Protein AF-A0AA37SXY4-F1 (afdb_monomer)

Mean predicted aligned error: 10.83 Å

Foldseek 3Di:
DDDDDDDDDDDDDDDDDDDDDPPDDPPPPPPPQDDFDVVLLVVLVVLVVVCVPPQALVSLQVSLVSLVVSCPPHQADPPRPCLVSNLVSLLSNLVSCVSSVVLVSNVVSLVVSCVRPPPDWDADPVRFTSNLLSCCSNVVVVDDLVNLVPHRDDPVSSVVSVCCVVPVPD

Sequence (170 aa):
MKHLLILSFIAFISACGTTETAQTFPEKNNESVKGIDKQCADLVFARENNSIGQSNSGYFYAIAENAEACLSGIRFSPKHPDNALGMQLQALAVTNYVKSGDINGAKQAFESFRAKFPLQDLVYADFTSFVDTATALLEKDSLSSHQLAMLNINDDLRAEIQRQKTWLRK

Structure (mmCIF, N/CA/C/O backbone):
data_AF-A0AA37SXY4-F1
#
_entry.id   AF-A0AA37SXY4-F1
#
loop_
_atom_site.group_PDB
_atom_site.id
_atom_site.type_symbol
_atom_site.label_atom_id
_atom_site.label_alt_id
_atom_site.label_comp_id
_atom_site.label_asym_id
_atom_site.label_entity_id
_atom_site.label_seq_id
_atom_site.pdbx_PDB_ins_code
_atom_site.Cartn_x
_atom_site.Cartn_y
_atom_site.Cartn_z
_atom_site.occupancy
_atom_site.B_iso_or_equiv
_atom_site.auth_seq_id
_atom_site.auth_comp_id
_atom_site.auth_asym_id
_atom_site.auth_atom_id
_atom_site.pdbx_PDB_model_num
ATOM 1 N N . MET A 1 1 ? -33.327 -30.988 -53.568 1.00 37.94 1 MET A N 1
ATOM 2 C CA . MET A 1 1 ? -33.012 -31.814 -54.753 1.00 37.94 1 MET A CA 1
ATOM 3 C C . MET A 1 1 ? -31.530 -31.681 -55.067 1.00 37.94 1 MET A C 1
ATOM 5 O O . MET A 1 1 ? -31.088 -30.554 -55.203 1.00 37.94 1 MET A O 1
ATOM 9 N N . LYS A 1 2 ? -30.844 -32.835 -55.159 1.00 41.91 2 LYS A N 1
ATOM 10 C CA . LYS A 1 2 ? -29.619 -33.162 -55.928 1.00 41.91 2 LYS A CA 1
ATOM 11 C C . LYS A 1 2 ? -28.365 -32.291 -55.718 1.00 41.91 2 LYS A C 1
ATOM 13 O O . LYS A 1 2 ? -28.340 -31.151 -56.142 1.00 41.91 2 LYS A O 1
ATOM 18 N N . HIS A 1 3 ? -27.372 -32.821 -54.987 1.00 41.28 3 HIS A N 1
ATOM 19 C CA . HIS A 1 3 ? -26.117 -33.443 -55.494 1.00 41.28 3 HIS A CA 1
ATOM 20 C C . HIS A 1 3 ? -25.035 -32.365 -55.742 1.00 41.28 3 HIS A C 1
ATOM 22 O O . HIS A 1 3 ? -25.354 -31.308 -56.252 1.00 41.28 3 HIS A O 1
ATOM 28 N N . LEU A 1 4 ? -23.756 -32.509 -55.396 1.00 47.31 4 LEU A N 1
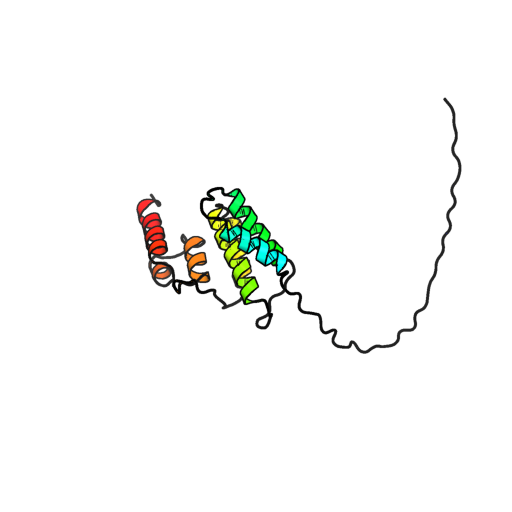ATOM 29 C CA . LEU A 1 4 ? -22.891 -33.683 -55.427 1.00 47.31 4 LEU A CA 1
ATOM 30 C C . LEU A 1 4 ? -21.620 -33.387 -54.592 1.00 47.31 4 LEU A C 1
ATOM 32 O O . LEU A 1 4 ? -21.160 -32.249 -54.538 1.00 47.31 4 LEU A O 1
ATOM 36 N N . LEU A 1 5 ? -21.069 -34.436 -53.977 1.00 47.75 5 LEU A N 1
ATOM 37 C CA . LEU A 1 5 ? -19.694 -34.548 -53.467 1.00 47.75 5 LEU A CA 1
ATOM 38 C C . LEU A 1 5 ? -18.645 -34.219 -54.549 1.00 47.75 5 LEU A C 1
ATOM 40 O O . LEU A 1 5 ? -18.976 -34.357 -55.725 1.00 47.75 5 LEU A O 1
ATOM 44 N N . ILE A 1 6 ? -17.378 -33.959 -54.158 1.00 49.28 6 ILE A N 1
ATOM 45 C CA . ILE A 1 6 ? -16.202 -34.799 -54.525 1.00 49.28 6 ILE A CA 1
ATOM 46 C C . ILE A 1 6 ? -14.823 -34.197 -54.112 1.00 49.28 6 ILE A C 1
ATOM 48 O O . ILE A 1 6 ? -14.476 -33.082 -54.477 1.00 49.28 6 ILE A O 1
ATOM 52 N N . LEU A 1 7 ? -14.063 -35.044 -53.391 1.00 47.38 7 LEU A N 1
ATOM 53 C CA . LEU A 1 7 ? -12.601 -35.300 -53.324 1.00 47.38 7 LEU A CA 1
ATOM 54 C C . LEU A 1 7 ? -11.563 -34.240 -52.871 1.00 47.38 7 LEU A C 1
ATOM 56 O O . LEU A 1 7 ? -11.096 -33.405 -53.632 1.00 47.38 7 LEU A O 1
ATOM 60 N N . SER A 1 8 ? -11.100 -34.444 -51.629 1.00 46.59 8 SER A N 1
ATOM 61 C CA . SER A 1 8 ? -9.721 -34.769 -51.189 1.00 46.59 8 SER A CA 1
ATOM 62 C C . SER A 1 8 ? -8.522 -34.461 -52.107 1.00 46.59 8 SER A C 1
ATOM 64 O O . SER A 1 8 ? -8.413 -35.034 -53.187 1.00 46.59 8 SER A O 1
ATOM 66 N N . PHE A 1 9 ? -7.530 -33.744 -51.559 1.00 49.41 9 PHE A N 1
ATOM 67 C CA . PHE A 1 9 ? -6.104 -34.036 -51.762 1.00 49.41 9 PHE A CA 1
ATOM 68 C C . PHE A 1 9 ? -5.319 -33.770 -50.468 1.00 49.41 9 PHE A C 1
ATOM 70 O O . PHE A 1 9 ? -5.286 -32.654 -49.953 1.00 49.41 9 PHE A O 1
ATOM 77 N N . ILE A 1 10 ? -4.690 -34.824 -49.949 1.00 52.97 10 ILE A N 1
ATOM 78 C CA . ILE A 1 10 ? -3.658 -34.782 -48.909 1.00 52.97 10 ILE A CA 1
ATOM 79 C C . ILE A 1 10 ? -2.313 -34.601 -49.618 1.00 52.97 10 ILE A C 1
ATOM 81 O O . ILE A 1 10 ? -2.013 -35.350 -50.546 1.00 52.97 10 ILE A O 1
ATOM 85 N N . ALA A 1 11 ? -1.479 -33.680 -49.139 1.00 60.28 11 ALA A N 1
ATOM 86 C CA . ALA A 1 11 ? -0.046 -33.693 -49.409 1.00 60.28 11 ALA A CA 1
ATOM 87 C C . ALA A 1 11 ? 0.711 -33.453 -48.096 1.00 60.28 11 ALA A C 1
ATOM 89 O O . ALA A 1 11 ? 0.701 -32.358 -47.539 1.00 60.28 11 ALA A O 1
ATOM 90 N N . PHE A 1 12 ? 1.342 -34.516 -47.598 1.00 54.41 12 PHE A N 1
ATOM 91 C CA . PHE A 1 12 ? 2.368 -34.454 -46.567 1.00 54.41 12 PHE A CA 1
ATOM 92 C C . PHE A 1 12 ? 3.654 -33.910 -47.191 1.00 54.41 12 PHE A C 1
ATOM 94 O O . PHE A 1 12 ? 4.148 -34.482 -48.160 1.00 54.41 12 PHE A O 1
ATOM 101 N N . ILE A 1 13 ? 4.238 -32.868 -46.600 1.00 64.62 13 ILE A N 1
ATOM 102 C CA . ILE A 1 13 ? 5.663 -32.578 -46.772 1.00 64.62 13 ILE A CA 1
ATOM 103 C C . ILE A 1 13 ? 6.291 -32.604 -45.383 1.00 64.62 13 ILE A C 1
ATOM 105 O O . ILE A 1 13 ? 6.185 -31.667 -44.597 1.00 64.62 13 ILE A O 1
ATOM 109 N N . SER A 1 14 ? 6.905 -33.747 -45.090 1.00 57.72 14 SER A N 1
ATOM 110 C CA . SER A 1 14 ? 7.870 -33.925 -44.016 1.00 57.72 14 SER A CA 1
ATOM 111 C C . SER A 1 14 ? 9.192 -33.309 -44.464 1.00 57.72 14 SER A C 1
ATOM 113 O O . SER A 1 14 ? 9.792 -33.785 -45.426 1.00 57.72 14 SER A O 1
ATOM 115 N N . ALA A 1 15 ? 9.662 -32.290 -43.751 1.00 52.00 15 ALA A N 1
ATOM 116 C CA . ALA A 1 15 ? 11.042 -31.832 -43.826 1.00 52.00 15 ALA A CA 1
ATOM 117 C C . ALA A 1 15 ? 11.688 -32.017 -42.445 1.00 52.00 15 ALA A C 1
ATOM 119 O O . ALA A 1 15 ? 11.573 -31.166 -41.568 1.00 52.00 15 ALA A O 1
ATOM 120 N N . CYS A 1 16 ? 12.356 -33.157 -42.250 1.00 53.31 16 CYS A N 1
ATOM 121 C CA . CYS A 1 16 ? 13.362 -33.312 -41.205 1.00 53.31 16 CYS A CA 1
ATOM 122 C C . CYS A 1 16 ? 14.639 -32.621 -41.688 1.00 53.31 16 CYS A C 1
ATOM 124 O O . CYS A 1 16 ? 15.377 -33.175 -42.499 1.00 53.31 16 CYS A O 1
ATOM 126 N N . GLY A 1 17 ? 14.890 -31.408 -41.203 1.00 54.34 17 GLY A N 1
ATOM 127 C CA . GLY A 1 17 ? 16.232 -30.840 -41.198 1.00 54.34 17 GLY A CA 1
ATOM 128 C C . GLY A 1 17 ? 16.978 -31.361 -39.975 1.00 54.34 17 GLY A C 1
ATOM 129 O O . GLY A 1 17 ? 16.568 -31.105 -38.846 1.00 54.34 17 GLY A O 1
ATOM 130 N N . THR A 1 18 ? 18.049 -32.120 -40.189 1.00 57.50 18 THR A N 1
ATOM 131 C CA . THR A 1 18 ? 19.065 -32.384 -39.168 1.00 57.50 18 THR A CA 1
ATOM 132 C C . THR A 1 18 ? 19.896 -31.122 -38.993 1.00 57.50 18 THR A C 1
ATOM 134 O O . THR A 1 18 ? 20.634 -30.751 -39.905 1.00 57.50 18 THR A O 1
ATOM 137 N N . THR A 1 19 ? 19.796 -30.477 -37.835 1.00 57.06 19 THR A N 1
ATOM 138 C CA . THR A 1 19 ? 20.757 -29.445 -37.441 1.00 57.06 1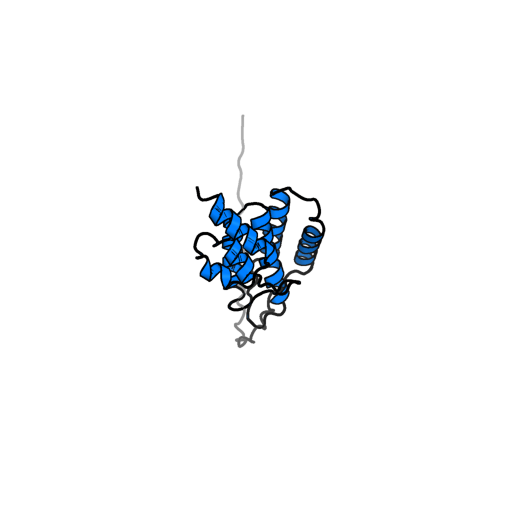9 THR A CA 1
ATOM 139 C C . THR A 1 19 ? 21.730 -30.062 -36.451 1.00 57.06 19 THR A C 1
ATOM 141 O O . THR A 1 19 ? 21.330 -30.598 -35.417 1.00 57.06 19 THR A O 1
ATOM 144 N N . GLU A 1 20 ? 23.006 -30.015 -36.813 1.00 53.47 20 GLU A N 1
ATOM 145 C CA . GLU A 1 20 ? 24.137 -30.399 -35.982 1.00 53.47 20 GLU A CA 1
ATOM 146 C C . GLU A 1 20 ? 24.088 -29.657 -34.642 1.00 53.47 20 GLU A C 1
ATOM 148 O O . GLU A 1 20 ? 23.960 -28.433 -34.578 1.00 53.47 20 GLU A O 1
ATOM 153 N N . THR A 1 21 ? 24.196 -30.407 -33.549 1.00 46.53 21 THR A N 1
ATOM 154 C CA . THR A 1 21 ? 24.383 -29.851 -32.213 1.00 46.53 21 THR A CA 1
ATOM 155 C C . THR A 1 21 ? 25.799 -29.298 -32.098 1.00 46.53 21 THR A C 1
ATOM 157 O O . THR A 1 21 ? 26.720 -30.008 -31.690 1.00 46.53 21 THR A O 1
ATOM 160 N N . ALA A 1 22 ? 25.978 -28.020 -32.420 1.00 50.03 22 ALA A N 1
ATOM 161 C CA . ALA A 1 22 ? 27.066 -27.248 -31.844 1.00 50.03 22 ALA A CA 1
ATOM 162 C C . ALA A 1 22 ? 26.779 -27.124 -30.341 1.00 50.03 22 ALA A C 1
ATOM 164 O O . ALA A 1 22 ? 25.804 -26.494 -29.932 1.00 50.03 22 ALA A O 1
ATOM 165 N N . GLN A 1 23 ? 27.596 -27.774 -29.511 1.00 50.31 23 GLN A N 1
ATOM 166 C CA . GLN A 1 23 ? 27.589 -27.565 -28.067 1.00 50.31 23 GLN A CA 1
ATOM 167 C C . GLN A 1 23 ? 28.089 -26.147 -27.780 1.00 50.31 23 GLN A C 1
ATOM 169 O O . GLN A 1 23 ? 29.263 -25.916 -27.504 1.00 50.31 23 GLN A O 1
ATOM 174 N N . THR A 1 24 ? 27.186 -25.176 -27.853 1.00 45.88 24 THR A N 1
ATOM 175 C CA . THR A 1 24 ? 27.357 -23.912 -27.154 1.00 45.88 24 THR A CA 1
ATOM 176 C C . THR A 1 24 ? 27.197 -24.219 -25.672 1.00 45.88 24 THR A C 1
ATOM 178 O O . THR A 1 24 ? 26.110 -24.585 -25.218 1.00 45.88 24 THR A O 1
ATOM 181 N N . PHE A 1 25 ? 28.287 -24.101 -24.913 1.00 50.88 25 PHE A N 1
ATOM 182 C CA . PHE A 1 25 ? 28.202 -23.890 -23.471 1.00 50.88 25 PHE A CA 1
ATOM 183 C C . PHE A 1 25 ? 27.121 -22.832 -23.223 1.00 50.88 25 PHE A C 1
ATOM 185 O O . PHE A 1 25 ? 27.115 -21.845 -23.964 1.00 50.88 25 PHE A O 1
ATOM 192 N N . PRO A 1 26 ? 26.200 -23.005 -22.258 1.00 49.19 26 PRO A N 1
ATOM 193 C CA . PRO A 1 26 ? 25.273 -21.942 -21.927 1.00 49.19 26 PRO A CA 1
ATOM 194 C C . PRO A 1 26 ? 26.109 -20.771 -21.414 1.00 49.19 26 PRO A C 1
ATOM 196 O O . PRO A 1 26 ? 26.528 -20.724 -20.256 1.00 49.19 26 PRO A O 1
ATOM 199 N N . GLU A 1 27 ? 26.382 -19.832 -22.317 1.00 47.00 27 GLU A N 1
ATOM 200 C CA . GLU A 1 27 ? 26.575 -18.439 -21.985 1.00 47.00 27 GLU A CA 1
ATOM 201 C C . GLU A 1 27 ? 25.466 -18.126 -20.986 1.00 47.00 27 GLU A C 1
ATOM 203 O O . GLU A 1 27 ? 24.300 -18.458 -21.221 1.00 47.00 27 GLU A O 1
ATOM 208 N N . LYS A 1 28 ? 25.833 -17.630 -19.800 1.00 46.75 28 LYS A N 1
ATOM 209 C CA . LYS A 1 28 ? 24.855 -17.117 -18.846 1.00 46.75 28 LYS A CA 1
ATOM 210 C C . LYS A 1 28 ? 24.059 -16.071 -19.609 1.00 46.75 28 LYS A C 1
ATOM 212 O O . LYS A 1 28 ? 24.511 -14.935 -19.721 1.00 46.75 28 LYS A O 1
ATOM 217 N N . ASN A 1 29 ? 22.912 -16.474 -20.149 1.00 48.28 29 ASN A N 1
ATOM 218 C CA . ASN A 1 29 ? 21.953 -15.570 -20.734 1.00 48.28 29 ASN A CA 1
ATOM 219 C C . ASN A 1 29 ? 21.691 -14.564 -19.629 1.00 48.28 29 ASN A C 1
ATOM 221 O O . ASN A 1 29 ? 21.206 -14.919 -18.552 1.00 48.28 29 ASN A O 1
ATOM 225 N N . ASN A 1 30 ? 22.165 -13.346 -19.853 1.00 56.06 30 ASN A N 1
ATOM 226 C CA . ASN A 1 30 ? 21.968 -12.218 -18.974 1.00 56.06 30 ASN A CA 1
ATOM 227 C C . ASN A 1 30 ? 20.479 -11.902 -19.110 1.00 56.06 30 ASN A C 1
ATOM 229 O O . ASN A 1 30 ? 20.088 -11.085 -19.938 1.00 56.06 30 ASN A O 1
ATOM 233 N N . GLU A 1 31 ? 19.651 -12.706 -18.437 1.00 59.50 31 GLU A N 1
ATOM 234 C CA . GLU A 1 31 ? 18.201 -12.656 -18.502 1.00 59.50 31 GLU A CA 1
ATOM 235 C C . GLU A 1 31 ? 17.844 -11.236 -18.085 1.00 59.50 31 GLU A C 1
ATOM 237 O O . GLU A 1 31 ? 18.038 -10.841 -16.932 1.00 59.50 31 GLU A O 1
ATOM 242 N N . SER A 1 32 ? 17.473 -10.417 -19.068 1.00 74.62 32 SER A N 1
ATOM 243 C CA . SER A 1 32 ? 17.199 -9.006 -18.855 1.00 74.62 32 SER A CA 1
ATOM 244 C C . SER A 1 32 ? 16.112 -8.922 -17.796 1.00 74.62 32 SER A C 1
ATOM 246 O O . SER A 1 32 ? 14.994 -9.386 -18.029 1.00 74.62 32 SER A O 1
ATOM 248 N N . VAL A 1 33 ? 16.456 -8.391 -16.622 1.00 85.50 33 VAL A N 1
ATOM 249 C CA . VAL A 1 33 ? 15.513 -8.234 -15.515 1.00 85.50 33 VAL A CA 1
ATOM 250 C C . VAL A 1 33 ? 14.312 -7.453 -16.045 1.00 85.50 33 VAL A C 1
ATOM 252 O O . VAL A 1 33 ? 14.461 -6.317 -16.495 1.00 85.50 33 VAL A O 1
ATOM 255 N N . LYS A 1 34 ? 13.133 -8.085 -16.050 1.00 93.06 34 LYS A N 1
ATOM 256 C CA . LYS A 1 34 ? 11.899 -7.462 -16.534 1.00 93.06 34 LYS A CA 1
ATOM 257 C C . LYS A 1 34 ? 11.550 -6.287 -15.623 1.00 93.06 34 LYS A C 1
ATOM 259 O O . LYS A 1 34 ? 11.154 -6.505 -14.484 1.00 93.06 34 LYS A O 1
ATOM 264 N N . GLY A 1 35 ? 11.683 -5.071 -16.140 1.00 94.88 35 GLY A N 1
ATOM 265 C CA . GLY A 1 35 ? 11.287 -3.853 -15.440 1.00 94.88 35 GLY A CA 1
ATOM 266 C C . GLY A 1 35 ? 9.787 -3.566 -15.515 1.00 94.88 35 GLY A C 1
ATOM 267 O O . GLY A 1 35 ? 9.038 -4.223 -16.243 1.00 94.88 35 GLY A O 1
ATOM 268 N N . ILE A 1 36 ? 9.365 -2.553 -14.764 1.00 97.75 36 ILE A N 1
ATOM 269 C CA . ILE A 1 36 ? 8.012 -1.992 -14.813 1.00 97.75 36 ILE A CA 1
ATOM 270 C C . ILE A 1 36 ? 7.868 -1.145 -16.082 1.00 97.75 36 ILE A C 1
ATOM 272 O O . ILE A 1 36 ? 8.739 -0.334 -16.406 1.00 97.75 36 ILE A O 1
ATOM 276 N N . ASP A 1 37 ? 6.746 -1.300 -16.789 1.00 97.56 37 ASP A N 1
ATOM 277 C CA . ASP A 1 37 ? 6.392 -0.394 -17.881 1.00 97.56 37 ASP A CA 1
ATOM 278 C C . ASP A 1 37 ? 6.085 1.000 -17.313 1.00 97.56 37 ASP A C 1
ATOM 280 O O . ASP A 1 37 ? 5.086 1.211 -16.620 1.00 97.56 37 ASP A O 1
ATOM 284 N N . LYS A 1 38 ? 6.958 1.963 -17.617 1.00 96.69 38 LYS A N 1
ATOM 285 C CA . LYS A 1 38 ? 6.825 3.343 -17.143 1.00 96.69 38 LYS A CA 1
ATOM 286 C C . LYS A 1 38 ? 5.552 4.009 -17.648 1.00 96.69 38 LYS A C 1
ATOM 288 O O . LYS A 1 38 ? 4.947 4.7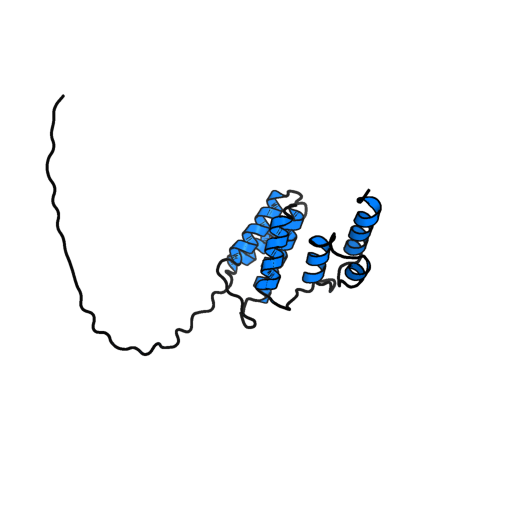54 -16.893 1.00 96.69 38 LYS A O 1
ATOM 293 N N . GLN A 1 39 ? 5.097 3.700 -18.863 1.00 98.00 39 GLN A N 1
ATOM 294 C CA . GLN A 1 39 ? 3.856 4.278 -19.385 1.00 98.00 39 GLN A CA 1
ATOM 295 C C . GLN A 1 39 ? 2.643 3.774 -18.599 1.00 98.00 39 GLN A C 1
ATOM 297 O O . GLN A 1 39 ? 1.720 4.541 -18.325 1.00 98.00 39 GLN A O 1
ATOM 302 N N . CYS A 1 40 ? 2.670 2.503 -18.186 1.00 98.25 40 CYS A N 1
ATOM 303 C CA . CYS A 1 40 ? 1.660 1.940 -17.295 1.00 98.25 40 CYS A CA 1
ATOM 304 C C . CYS A 1 40 ? 1.649 2.679 -15.950 1.00 98.25 40 CYS A C 1
ATOM 306 O O . CYS A 1 40 ? 0.602 3.160 -15.513 1.00 98.25 40 CYS A O 1
ATOM 308 N N . ALA A 1 41 ? 2.822 2.827 -15.325 1.00 98.50 41 ALA A N 1
ATOM 309 C CA . ALA A 1 41 ? 2.947 3.504 -14.040 1.00 98.50 41 ALA A CA 1
ATOM 310 C C . ALA A 1 41 ? 2.512 4.980 -14.108 1.00 98.50 41 ALA A C 1
ATOM 312 O O . ALA A 1 41 ? 1.715 5.424 -13.282 1.00 98.50 41 ALA A O 1
ATOM 313 N N . ASP A 1 42 ? 2.969 5.719 -15.121 1.00 98.56 42 ASP A N 1
ATOM 314 C CA . ASP A 1 42 ? 2.633 7.130 -15.326 1.00 98.56 42 ASP A CA 1
ATOM 315 C C . ASP A 1 42 ? 1.123 7.325 -15.504 1.00 98.56 42 ASP A C 1
ATOM 317 O O . ASP A 1 42 ? 0.540 8.235 -14.914 1.00 98.56 42 ASP A O 1
ATOM 321 N N . LEU A 1 43 ? 0.461 6.443 -16.262 1.00 98.19 43 LEU A N 1
ATOM 322 C CA . LEU A 1 43 ? -0.992 6.478 -16.433 1.00 98.19 43 LEU A CA 1
ATOM 323 C C . LEU A 1 43 ? -1.727 6.260 -15.104 1.00 98.19 43 LEU A C 1
ATOM 325 O O . LEU A 1 43 ? -2.712 6.948 -14.825 1.00 98.19 43 LEU A O 1
ATOM 329 N N . VAL A 1 44 ? -1.265 5.311 -14.290 1.00 98.31 44 VAL A N 1
ATOM 330 C CA . VAL A 1 44 ? -1.851 5.012 -12.978 1.00 98.31 44 VAL A CA 1
ATOM 331 C C . VAL A 1 44 ? -1.692 6.199 -12.025 1.00 98.31 44 VAL A C 1
ATOM 333 O O . VAL A 1 44 ? -2.682 6.643 -11.441 1.00 98.31 44 VAL A O 1
ATOM 336 N N . PHE A 1 45 ? -0.492 6.775 -11.913 1.00 98.19 45 PHE A N 1
ATOM 337 C CA . PHE A 1 45 ? -0.266 7.942 -11.055 1.00 98.19 45 PHE A CA 1
ATOM 338 C C . PHE A 1 45 ? -0.997 9.187 -11.552 1.00 98.19 45 PHE A C 1
ATOM 340 O O . PHE A 1 45 ? -1.544 9.937 -10.747 1.00 98.19 45 PHE A O 1
ATOM 347 N N . ALA A 1 46 ? -1.076 9.398 -12.867 1.00 97.50 46 ALA A N 1
ATOM 348 C CA . ALA A 1 46 ? -1.868 10.485 -13.429 1.00 97.50 46 ALA A CA 1
ATOM 349 C C . ALA A 1 46 ? -3.352 10.344 -13.062 1.00 97.50 46 ALA A C 1
ATOM 351 O O . ALA A 1 46 ? -4.002 11.342 -12.759 1.00 97.50 46 ALA A O 1
ATOM 352 N N . ARG A 1 47 ? -3.899 9.122 -13.048 1.00 96.31 47 ARG A N 1
ATOM 353 C CA . ARG A 1 47 ? -5.274 8.884 -12.582 1.00 96.31 47 ARG A CA 1
ATOM 354 C C . ARG A 1 47 ? -5.419 9.174 -11.090 1.00 96.31 47 ARG A C 1
ATOM 356 O O . ARG A 1 47 ? -6.303 9.943 -10.736 1.00 96.31 47 ARG A O 1
ATOM 363 N N . GLU A 1 48 ? -4.532 8.659 -10.239 1.00 96.75 48 GLU A N 1
ATOM 364 C CA . GLU A 1 48 ? -4.579 8.948 -8.794 1.00 96.75 48 GLU A CA 1
ATOM 365 C C . GLU A 1 48 ? -4.498 10.452 -8.503 1.00 96.75 48 GLU A C 1
ATOM 367 O O . GLU A 1 48 ? -5.276 10.969 -7.703 1.00 96.75 48 GLU A O 1
ATOM 372 N N . ASN A 1 49 ? -3.620 11.184 -9.188 1.00 95.25 49 ASN A N 1
ATOM 373 C CA . ASN A 1 49 ? -3.474 12.629 -8.996 1.00 95.25 49 ASN A CA 1
ATOM 374 C C . ASN A 1 49 ? -4.741 13.411 -9.385 1.00 95.25 49 ASN A C 1
ATOM 376 O O . ASN A 1 49 ? -4.994 14.487 -8.849 1.00 95.25 49 ASN A O 1
ATOM 380 N N . ASN A 1 50 ? -5.565 12.858 -10.279 1.00 94.19 50 ASN A N 1
ATOM 381 C CA . ASN A 1 50 ? -6.853 13.422 -10.683 1.00 94.19 50 ASN A CA 1
ATOM 382 C C . ASN A 1 50 ? -8.035 12.900 -9.839 1.00 94.19 50 ASN A C 1
ATOM 384 O O . ASN A 1 50 ? -9.192 13.144 -10.182 1.00 94.19 50 ASN A O 1
ATOM 388 N N . SER A 1 51 ? -7.769 12.196 -8.733 1.00 90.44 51 SER A N 1
ATOM 389 C CA . SER A 1 51 ? -8.808 11.642 -7.855 1.00 90.44 51 SER A CA 1
ATOM 390 C C . SER A 1 51 ? -9.493 12.676 -6.953 1.00 90.44 51 SER A C 1
ATOM 392 O O . SER A 1 51 ? -10.482 12.357 -6.291 1.00 90.44 51 SER A O 1
ATOM 394 N N . ILE A 1 52 ? -9.013 13.924 -6.924 1.00 84.50 52 ILE A N 1
ATOM 395 C CA . ILE A 1 52 ? -9.612 14.995 -6.118 1.00 84.50 52 ILE A CA 1
ATOM 396 C C . ILE A 1 52 ? -11.073 15.201 -6.543 1.00 84.50 52 ILE A C 1
ATOM 398 O O . ILE A 1 52 ? -11.373 15.448 -7.709 1.00 84.50 52 ILE A O 1
ATOM 402 N N . GLY A 1 53 ? -11.990 15.105 -5.579 1.00 81.62 53 GLY A N 1
ATOM 403 C CA . GLY A 1 53 ? -13.430 15.231 -5.819 1.00 81.62 53 GLY A CA 1
ATOM 404 C C . GLY A 1 53 ? -14.097 13.972 -6.382 1.00 81.62 53 GLY A C 1
ATOM 405 O O . GLY A 1 53 ? -15.311 13.978 -6.578 1.00 81.62 53 GLY A O 1
ATOM 406 N N . GLN A 1 54 ? -13.351 12.884 -6.602 1.00 86.94 54 GLN A N 1
ATOM 407 C CA . GLN A 1 54 ? -13.923 11.583 -6.937 1.00 86.94 54 GLN A CA 1
ATOM 408 C C . GLN A 1 54 ? -14.390 10.880 -5.659 1.00 86.94 54 GLN A C 1
ATOM 410 O O . GLN A 1 54 ? -13.639 10.734 -4.699 1.00 86.94 54 GLN A O 1
ATOM 415 N N . SER A 1 55 ? -15.636 10.416 -5.652 1.00 82.19 55 SER A N 1
ATOM 416 C CA . SER A 1 55 ? -16.222 9.628 -4.555 1.00 82.19 55 SER A CA 1
ATOM 417 C C . SER A 1 55 ? -16.781 8.281 -5.024 1.00 82.19 55 SER A C 1
ATOM 419 O O . SER A 1 55 ? -17.407 7.557 -4.254 1.00 82.19 55 SER A O 1
ATOM 421 N N . ASN A 1 56 ? -16.561 7.932 -6.294 1.00 91.00 56 ASN A N 1
ATOM 422 C CA . ASN A 1 56 ? -17.042 6.690 -6.882 1.00 91.00 56 ASN A CA 1
ATOM 423 C C . ASN A 1 56 ? -16.111 5.522 -6.526 1.00 91.00 56 ASN A C 1
ATOM 425 O O . ASN A 1 56 ? -14.946 5.512 -6.924 1.00 91.00 56 ASN A O 1
ATOM 429 N N . SER A 1 57 ? -16.648 4.497 -5.866 1.00 95.25 57 SER A N 1
ATOM 430 C CA . SER A 1 57 ? -15.918 3.267 -5.546 1.00 95.25 57 SER A CA 1
ATOM 431 C C . SER A 1 57 ? -15.309 2.599 -6.781 1.00 95.25 57 SER A C 1
ATOM 433 O O . SER A 1 57 ? -14.154 2.182 -6.741 1.00 95.25 57 SER A O 1
ATOM 435 N N . GLY A 1 58 ? -16.034 2.568 -7.905 1.00 96.75 58 GLY A N 1
ATOM 436 C CA . GLY A 1 58 ? -15.552 1.970 -9.153 1.00 96.75 58 GLY A CA 1
ATOM 437 C C . GLY A 1 58 ? -14.340 2.691 -9.748 1.00 96.75 58 GLY A C 1
ATOM 438 O O . GLY A 1 58 ? -13.512 2.062 -10.403 1.00 96.75 58 GLY A O 1
ATOM 439 N N . TYR A 1 59 ? -14.198 3.995 -9.490 1.00 96.69 59 TYR A N 1
ATOM 440 C CA . TYR A 1 59 ? -13.034 4.767 -9.927 1.00 96.69 59 TYR A CA 1
ATOM 441 C C . TYR A 1 59 ? -11.771 4.322 -9.184 1.00 96.69 59 TYR A C 1
ATOM 443 O O . TYR A 1 59 ? -10.760 4.010 -9.812 1.00 96.69 59 TYR A O 1
ATOM 451 N N . PHE A 1 60 ? -11.852 4.224 -7.855 1.00 98.19 60 PHE A N 1
ATOM 452 C CA . PHE A 1 60 ? -10.739 3.756 -7.031 1.00 98.19 60 PHE A CA 1
ATOM 453 C C . PHE A 1 60 ? -10.415 2.284 -7.298 1.00 98.19 60 PHE A C 1
ATOM 455 O O . PHE A 1 60 ? -9.249 1.945 -7.478 1.00 98.19 60 PHE A O 1
ATOM 462 N N . TYR A 1 61 ? -11.430 1.427 -7.445 1.00 98.25 61 TYR A N 1
ATOM 463 C CA . TYR A 1 61 ? -11.231 0.025 -7.822 1.00 98.25 61 TYR A CA 1
ATOM 464 C C . TYR A 1 61 ? -10.443 -0.095 -9.135 1.00 98.25 61 TYR A C 1
ATOM 466 O O . TYR A 1 61 ? -9.450 -0.813 -9.210 1.00 98.25 61 TYR A O 1
ATOM 474 N N . ALA A 1 62 ? -10.813 0.689 -10.154 1.00 98.06 62 ALA A N 1
ATOM 475 C CA . ALA A 1 62 ? -10.093 0.692 -11.421 1.00 98.06 62 ALA A CA 1
ATOM 476 C C . ALA A 1 62 ? -8.636 1.159 -11.273 1.00 98.06 62 ALA A C 1
ATOM 478 O O . ALA A 1 62 ? -7.762 0.625 -11.952 1.00 98.06 62 ALA A O 1
ATOM 479 N N . ILE A 1 63 ? -8.336 2.146 -10.421 1.00 98.31 63 ILE A N 1
ATOM 480 C CA . ILE A 1 63 ? -6.941 2.543 -10.161 1.00 98.31 63 ILE A CA 1
ATOM 481 C C . ILE A 1 63 ? -6.164 1.382 -9.535 1.00 98.31 63 ILE A C 1
ATOM 483 O O . ILE A 1 63 ? -5.052 1.105 -9.984 1.00 98.31 63 ILE A O 1
ATOM 487 N N . ALA A 1 64 ? -6.752 0.689 -8.558 1.00 98.62 64 ALA A N 1
ATOM 488 C CA . ALA A 1 64 ? -6.103 -0.430 -7.885 1.00 98.62 64 ALA A CA 1
ATOM 489 C C . ALA A 1 64 ? -5.764 -1.576 -8.851 1.00 98.62 64 ALA A C 1
ATOM 491 O O . ALA A 1 64 ? -4.603 -1.973 -8.943 1.00 98.62 64 ALA A O 1
ATOM 492 N N . GLU A 1 65 ? -6.737 -2.012 -9.651 1.00 98.62 65 GLU A N 1
ATOM 493 C CA . GLU A 1 65 ? -6.549 -3.061 -10.663 1.00 98.62 65 GLU A CA 1
ATOM 494 C C . GLU A 1 65 ? -5.470 -2.684 -11.690 1.00 98.62 65 GLU A C 1
ATOM 496 O O . GLU A 1 65 ? -4.605 -3.492 -12.027 1.00 98.62 65 GLU A O 1
ATOM 501 N N . ASN A 1 66 ? -5.467 -1.433 -12.170 1.00 98.56 66 ASN A N 1
ATOM 502 C CA . ASN A 1 66 ? -4.448 -0.979 -13.120 1.00 98.56 66 ASN A CA 1
ATOM 503 C C . ASN A 1 66 ? -3.049 -0.943 -12.484 1.00 98.56 66 ASN A C 1
ATOM 505 O O . ASN A 1 66 ? -2.072 -1.295 -13.144 1.00 98.56 66 ASN A O 1
ATOM 509 N N . ALA A 1 67 ? -2.941 -0.556 -11.210 1.00 98.75 67 ALA A N 1
ATOM 510 C CA . ALA A 1 67 ? -1.673 -0.568 -10.490 1.00 98.75 67 ALA A CA 1
ATOM 511 C C . ALA A 1 67 ? -1.115 -1.995 -10.348 1.00 98.75 67 ALA A C 1
ATOM 513 O O . ALA A 1 67 ? 0.072 -2.213 -10.593 1.00 98.75 67 ALA A O 1
ATOM 514 N N . GLU A 1 68 ? -1.958 -2.983 -10.030 1.00 98.56 68 GLU A N 1
ATOM 515 C CA . GLU A 1 68 ? -1.540 -4.390 -9.975 1.00 98.56 68 GLU A CA 1
ATOM 516 C C . GLU A 1 68 ? -1.198 -4.957 -11.355 1.00 98.56 68 GLU A C 1
ATOM 518 O O . GLU A 1 68 ? -0.217 -5.696 -11.494 1.00 98.56 68 GLU A O 1
ATOM 523 N N . ALA A 1 69 ? -1.936 -4.562 -12.395 1.00 98.31 69 ALA A N 1
ATOM 524 C CA . ALA A 1 69 ? -1.641 -4.949 -13.770 1.00 98.31 69 ALA A CA 1
ATOM 525 C C . ALA A 1 69 ? -0.237 -4.492 -14.205 1.00 98.31 69 ALA A C 1
ATOM 527 O O . ALA A 1 69 ? 0.490 -5.281 -14.816 1.00 98.31 69 ALA A O 1
ATOM 528 N N . CYS A 1 70 ? 0.198 -3.283 -13.816 1.00 98.31 70 CYS A N 1
ATOM 529 C CA . CYS A 1 70 ? 1.561 -2.803 -14.082 1.00 98.31 70 CYS A CA 1
ATOM 530 C C . CYS A 1 70 ? 2.653 -3.669 -13.426 1.00 98.31 70 CYS A C 1
ATOM 532 O O . CYS A 1 70 ? 3.798 -3.668 -13.877 1.00 98.31 70 CYS A O 1
ATOM 534 N N . LEU A 1 71 ? 2.315 -4.419 -12.372 1.00 97.88 71 LEU A N 1
ATOM 535 C CA . LEU A 1 71 ? 3.234 -5.295 -11.636 1.00 97.88 71 LEU A CA 1
ATOM 536 C C . LEU A 1 71 ? 3.204 -6.749 -12.130 1.00 97.88 71 LEU A C 1
ATOM 538 O O . LEU A 1 71 ? 3.973 -7.588 -11.648 1.00 97.88 71 LEU A O 1
ATOM 542 N N . SER A 1 72 ? 2.321 -7.075 -13.077 1.00 95.88 72 SER A N 1
ATOM 543 C CA . SER A 1 72 ? 2.055 -8.454 -13.474 1.00 95.88 72 SER A CA 1
ATOM 544 C C . SER A 1 72 ? 3.265 -9.132 -14.131 1.00 95.88 72 SER A C 1
ATOM 546 O O . SER A 1 72 ? 3.890 -8.645 -15.084 1.00 95.88 72 SER A O 1
ATOM 548 N N . GLY A 1 73 ? 3.617 -10.305 -13.601 1.00 93.38 73 GLY A N 1
ATOM 549 C CA . GLY A 1 73 ? 4.738 -11.115 -14.077 1.00 93.38 73 GLY A CA 1
ATOM 550 C C . GLY A 1 73 ? 6.121 -10.505 -13.829 1.00 93.38 73 GLY A C 1
ATOM 551 O O . GLY A 1 73 ? 7.078 -10.936 -14.469 1.00 93.38 73 GLY A O 1
ATOM 552 N N . ILE A 1 74 ? 6.242 -9.502 -12.954 1.00 95.44 74 ILE A N 1
ATOM 553 C CA . ILE A 1 74 ? 7.530 -8.931 -12.537 1.00 95.44 74 ILE A CA 1
ATOM 554 C C . ILE A 1 74 ? 7.997 -9.626 -11.257 1.00 95.44 74 ILE A C 1
ATOM 556 O O . ILE A 1 74 ? 7.229 -9.811 -10.311 1.00 95.44 74 ILE A O 1
ATOM 560 N N . ARG A 1 75 ? 9.273 -10.022 -11.222 1.00 94.25 75 ARG A N 1
ATOM 561 C CA . ARG A 1 75 ? 9.900 -10.644 -10.050 1.00 94.25 75 ARG A CA 1
ATOM 562 C C . ARG A 1 75 ? 10.838 -9.646 -9.389 1.00 94.25 75 ARG A C 1
ATOM 564 O O . ARG A 1 75 ? 11.927 -9.386 -9.892 1.00 94.25 75 ARG A O 1
ATOM 571 N N . PHE A 1 76 ? 10.429 -9.133 -8.237 1.00 94.75 76 PHE A N 1
ATOM 572 C CA . PHE A 1 76 ? 11.257 -8.233 -7.446 1.00 94.75 76 PHE A CA 1
ATOM 573 C C . PHE A 1 76 ? 12.310 -9.017 -6.661 1.00 94.75 76 PHE A C 1
ATOM 575 O O . PHE A 1 76 ? 12.035 -10.042 -6.040 1.00 94.75 76 PHE A O 1
ATOM 582 N N . SER A 1 77 ? 13.543 -8.530 -6.720 1.00 92.56 77 SER A N 1
ATOM 583 C CA . SER A 1 77 ? 14.664 -8.974 -5.893 1.00 92.56 77 SER A CA 1
ATOM 584 C C . SER A 1 77 ? 15.177 -7.770 -5.103 1.00 92.56 77 SER A C 1
ATOM 586 O O . SER A 1 77 ? 14.926 -6.639 -5.520 1.00 92.56 77 SER A O 1
ATOM 588 N N . PRO A 1 78 ? 15.950 -7.940 -4.017 1.00 89.81 78 PRO A N 1
ATOM 589 C CA . PRO A 1 78 ? 16.460 -6.801 -3.244 1.00 89.81 78 PRO A CA 1
ATOM 590 C C . PRO A 1 78 ? 17.257 -5.767 -4.061 1.00 89.81 78 PRO A C 1
ATOM 592 O O . PRO A 1 78 ? 17.351 -4.614 -3.658 1.00 89.81 78 PRO A O 1
ATOM 595 N N . LYS A 1 79 ? 17.810 -6.159 -5.219 1.00 91.62 79 LYS A N 1
ATOM 596 C CA . LYS A 1 79 ? 18.571 -5.286 -6.131 1.00 91.62 79 LYS A CA 1
ATOM 597 C C . LYS A 1 79 ? 17.809 -4.920 -7.410 1.00 91.62 79 LYS A C 1
ATOM 599 O O . LYS A 1 79 ? 18.416 -4.411 -8.347 1.00 91.62 79 LYS A O 1
ATOM 604 N N . HIS A 1 80 ? 16.514 -5.225 -7.491 1.00 94.44 80 HIS A N 1
ATOM 605 C CA . HIS A 1 80 ? 15.717 -4.896 -8.667 1.00 94.44 80 HIS A CA 1
ATOM 606 C C . HIS A 1 80 ? 15.650 -3.368 -8.833 1.00 94.44 80 HIS A C 1
ATOM 608 O O . HIS A 1 80 ? 15.315 -2.679 -7.864 1.00 94.44 80 HIS A O 1
ATOM 614 N N . PRO A 1 81 ? 15.950 -2.824 -10.028 1.00 95.06 81 PRO A N 1
ATOM 615 C CA . PRO A 1 81 ? 16.043 -1.376 -10.234 1.00 95.06 81 PRO A CA 1
ATOM 616 C C . PRO A 1 81 ? 14.726 -0.653 -9.929 1.00 95.06 81 PRO A C 1
ATOM 618 O O . PRO A 1 81 ? 14.736 0.447 -9.388 1.00 95.06 81 PRO A O 1
ATOM 621 N N . ASP A 1 82 ? 13.596 -1.313 -10.190 1.00 97.19 82 ASP A N 1
ATOM 622 C CA . ASP A 1 82 ? 12.266 -0.728 -9.994 1.00 97.19 82 ASP A CA 1
ATOM 623 C C . ASP A 1 82 ? 11.620 -1.064 -8.639 1.00 97.19 82 ASP A C 1
ATOM 625 O O . ASP A 1 82 ? 10.401 -0.983 -8.518 1.00 97.19 82 ASP A O 1
ATOM 629 N N . ASN A 1 83 ? 12.383 -1.462 -7.610 1.00 96.69 83 ASN A N 1
ATOM 630 C CA . ASN A 1 83 ? 11.801 -1.789 -6.295 1.00 96.69 83 ASN A CA 1
ATOM 631 C C . ASN A 1 83 ? 10.954 -0.647 -5.727 1.00 96.69 83 ASN A C 1
ATOM 633 O O . ASN A 1 83 ? 9.813 -0.869 -5.338 1.00 96.69 83 ASN A O 1
ATOM 637 N N . ALA A 1 84 ? 11.484 0.578 -5.731 1.00 96.94 84 ALA A N 1
ATOM 638 C CA . ALA A 1 84 ? 10.769 1.736 -5.200 1.00 96.94 84 ALA A CA 1
ATOM 639 C C . ALA A 1 84 ? 9.450 1.988 -5.951 1.00 96.94 84 ALA A C 1
ATOM 641 O O . ALA A 1 84 ? 8.404 2.169 -5.331 1.00 96.94 84 ALA A O 1
ATOM 642 N N . LEU A 1 85 ? 9.485 1.927 -7.285 1.00 98.25 85 LEU A N 1
ATOM 643 C CA . LEU A 1 85 ? 8.302 2.094 -8.128 1.00 98.25 85 LEU A CA 1
ATOM 644 C C . LEU A 1 85 ? 7.286 0.961 -7.912 1.00 98.25 85 LEU A C 1
ATOM 646 O O . LEU A 1 85 ? 6.085 1.205 -7.823 1.00 98.25 85 LEU A O 1
ATOM 650 N N . GLY A 1 86 ? 7.766 -0.276 -7.775 1.00 98.25 86 GLY A N 1
ATOM 651 C CA . GLY A 1 86 ? 6.933 -1.443 -7.507 1.00 98.25 86 GLY A CA 1
ATOM 652 C C . GLY A 1 86 ? 6.228 -1.366 -6.156 1.00 98.25 86 GLY A C 1
ATOM 653 O O . GLY A 1 86 ? 5.031 -1.641 -6.066 1.00 98.25 86 GLY A O 1
ATOM 654 N N . MET A 1 87 ? 6.948 -0.927 -5.123 1.00 98.50 87 MET A N 1
ATOM 655 C CA . MET A 1 87 ? 6.380 -0.665 -3.803 1.00 98.50 87 MET A CA 1
ATOM 656 C C . MET A 1 87 ? 5.298 0.413 -3.881 1.00 98.50 87 MET A C 1
ATOM 658 O O . MET A 1 87 ? 4.215 0.212 -3.338 1.00 98.50 87 MET A O 1
ATOM 662 N N . GLN A 1 88 ? 5.558 1.527 -4.576 1.00 98.50 88 GLN A N 1
ATOM 663 C CA . GLN A 1 88 ? 4.594 2.623 -4.722 1.00 98.50 88 GLN A CA 1
ATOM 664 C C . GLN A 1 88 ? 3.311 2.177 -5.429 1.00 98.50 88 GLN A C 1
ATOM 666 O O . GLN A 1 88 ? 2.223 2.461 -4.937 1.00 98.50 88 GLN A O 1
ATOM 671 N N . LEU A 1 89 ? 3.419 1.440 -6.538 1.00 98.75 89 LEU A N 1
ATOM 672 C CA . LEU A 1 89 ? 2.254 0.913 -7.256 1.00 98.75 89 LEU A CA 1
ATOM 673 C C . LEU A 1 89 ? 1.456 -0.080 -6.403 1.00 98.75 89 LEU A C 1
ATOM 675 O O . LEU A 1 89 ? 0.232 0.001 -6.350 1.00 98.75 89 LEU A O 1
ATOM 679 N N . GLN A 1 90 ? 2.125 -0.985 -5.685 1.00 98.62 90 GLN A N 1
ATOM 680 C CA . GLN A 1 90 ? 1.423 -1.950 -4.837 1.00 98.62 90 GLN A CA 1
ATOM 681 C C . GLN A 1 90 ? 0.756 -1.262 -3.632 1.00 98.62 90 GLN A C 1
ATOM 683 O O . GLN A 1 90 ? -0.372 -1.602 -3.280 1.00 98.62 90 GLN A O 1
ATOM 688 N N . ALA A 1 91 ? 1.403 -0.265 -3.023 1.00 98.56 91 ALA A N 1
ATOM 689 C CA . ALA A 1 91 ? 0.816 0.535 -1.948 1.00 98.56 91 ALA A CA 1
ATOM 690 C C . ALA A 1 91 ? -0.373 1.381 -2.425 1.00 98.56 91 ALA A C 1
ATOM 692 O O . ALA A 1 91 ? -1.382 1.508 -1.720 1.00 98.56 91 ALA A O 1
ATOM 693 N N . LEU A 1 92 ? -0.283 1.904 -3.650 1.00 98.44 92 LEU A N 1
ATOM 694 C CA . LEU A 1 92 ? -1.376 2.599 -4.312 1.00 98.44 92 LEU A CA 1
ATOM 695 C C . LEU A 1 92 ? -2.563 1.661 -4.556 1.00 98.44 92 LEU A C 1
ATOM 697 O O . LEU A 1 92 ? -3.699 2.072 -4.316 1.00 98.44 92 LEU A O 1
ATOM 701 N N . ALA A 1 93 ? -2.313 0.412 -4.963 1.00 98.75 93 ALA A N 1
ATOM 702 C CA . ALA A 1 93 ? -3.355 -0.601 -5.110 1.00 98.75 93 ALA A CA 1
ATOM 703 C C . ALA A 1 93 ? -4.066 -0.879 -3.781 1.00 98.75 93 ALA A C 1
ATOM 705 O O . ALA A 1 93 ? -5.285 -0.752 -3.705 1.00 98.75 93 ALA A O 1
ATOM 706 N N . VAL A 1 94 ? -3.313 -1.155 -2.708 1.00 98.81 94 VAL A N 1
ATOM 707 C CA . VAL A 1 94 ? -3.872 -1.376 -1.359 1.00 98.81 94 VAL A CA 1
ATOM 708 C C . VAL A 1 94 ? -4.761 -0.211 -0.931 1.00 98.81 94 VAL A C 1
ATOM 710 O O . VAL A 1 94 ? -5.911 -0.410 -0.541 1.00 98.81 94 VAL A O 1
ATOM 713 N N . THR A 1 95 ? -4.245 1.012 -1.040 1.00 97.38 95 THR A N 1
ATOM 714 C CA . THR A 1 95 ? -4.969 2.224 -0.642 1.00 97.38 95 THR A CA 1
ATOM 715 C C . THR A 1 95 ? -6.253 2.400 -1.446 1.00 97.38 95 THR A C 1
ATOM 717 O O . THR A 1 95 ? -7.301 2.722 -0.887 1.00 97.38 95 THR A O 1
ATOM 720 N N . ASN A 1 96 ? -6.201 2.167 -2.756 1.00 98.31 96 ASN A N 1
ATOM 721 C CA . ASN A 1 96 ? -7.356 2.342 -3.625 1.00 98.31 96 ASN A CA 1
ATOM 722 C C . ASN A 1 96 ? -8.401 1.233 -3.485 1.00 98.31 96 ASN A C 1
ATOM 724 O O . ASN A 1 96 ? -9.595 1.528 -3.537 1.00 98.31 96 ASN A O 1
ATOM 728 N N . TYR A 1 97 ? -7.999 -0.004 -3.192 1.00 98.69 97 TYR A N 1
ATOM 729 C CA . TYR A 1 97 ? -8.947 -1.037 -2.788 1.00 98.69 97 TYR A CA 1
ATOM 730 C C . TYR A 1 97 ? -9.675 -0.643 -1.497 1.00 98.69 97 TYR A C 1
ATOM 732 O O . TYR A 1 97 ? -10.905 -0.696 -1.465 1.00 98.69 97 TYR A O 1
ATOM 740 N N . VAL A 1 98 ? -8.967 -0.119 -0.484 1.00 97.06 98 VAL A N 1
ATOM 741 C CA . VAL A 1 98 ? -9.608 0.425 0.731 1.00 97.06 98 VAL A CA 1
ATOM 742 C C . VAL A 1 98 ? -10.590 1.549 0.385 1.00 97.06 98 VAL A C 1
ATOM 744 O O . VAL A 1 98 ? -11.741 1.494 0.815 1.00 97.06 98 VAL A O 1
ATOM 747 N N .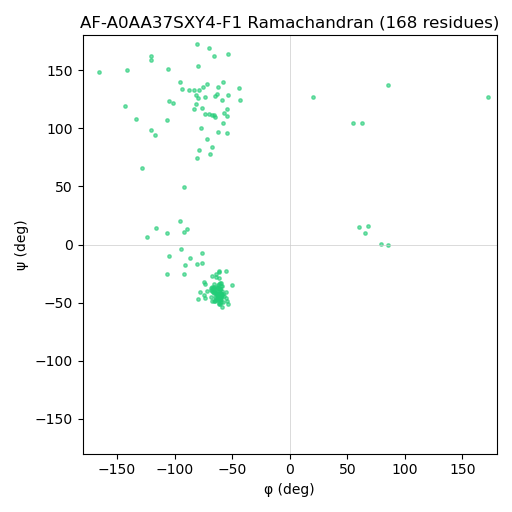 LYS A 1 99 ? -10.180 2.535 -0.429 1.00 95.81 99 LYS A N 1
ATOM 748 C CA . LYS A 1 99 ? -11.051 3.644 -0.872 1.00 95.81 99 LYS A CA 1
ATOM 749 C C . LYS A 1 99 ? -12.283 3.157 -1.648 1.00 95.81 99 LYS A C 1
ATOM 751 O O . LYS A 1 99 ? -13.345 3.763 -1.549 1.00 95.81 99 LYS A O 1
ATOM 756 N N . SER A 1 100 ? -12.159 2.069 -2.409 1.00 97.38 100 SER A N 1
ATOM 757 C CA . SER A 1 100 ? -13.273 1.463 -3.149 1.00 97.38 100 SER A CA 1
ATOM 758 C C . SER A 1 100 ? -14.237 0.655 -2.272 1.00 97.38 100 SER A C 1
ATOM 760 O O . SER A 1 100 ? -15.350 0.356 -2.700 1.00 97.38 100 SER A O 1
ATOM 762 N N . GLY A 1 101 ? -13.825 0.307 -1.049 1.00 96.62 101 GLY A N 1
ATOM 763 C CA . GLY A 1 101 ? -14.551 -0.600 -0.160 1.00 96.62 101 GLY A CA 1
ATOM 764 C C . GLY A 1 101 ? -14.251 -2.087 -0.387 1.00 96.62 101 GLY A C 1
ATOM 765 O O . GLY A 1 101 ? -14.774 -2.920 0.354 1.00 96.62 101 GLY A O 1
ATOM 766 N N . ASP A 1 102 ? -13.397 -2.446 -1.350 1.00 98.06 102 ASP A N 1
ATOM 7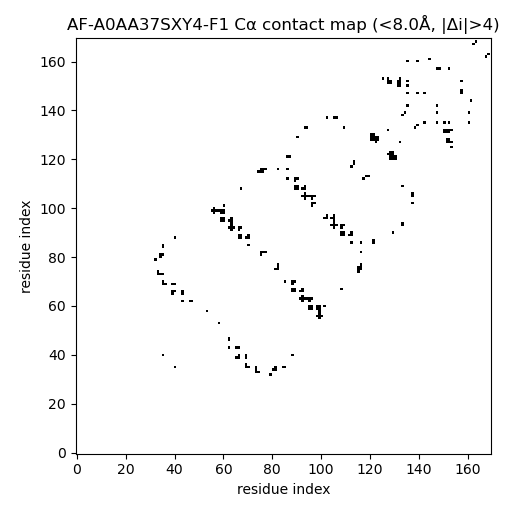67 C CA . ASP A 1 102 ? -12.933 -3.822 -1.543 1.00 98.06 102 ASP A CA 1
ATOM 768 C C . ASP A 1 102 ? -11.830 -4.190 -0.537 1.00 98.06 102 ASP A C 1
ATOM 770 O O . ASP A 1 102 ? -10.629 -4.165 -0.808 1.00 98.06 102 ASP A O 1
ATOM 774 N N . ILE A 1 103 ? -12.250 -4.551 0.674 1.00 97.56 103 ILE A N 1
ATOM 775 C CA . ILE A 1 103 ? -11.326 -4.935 1.748 1.00 97.56 103 ILE A CA 1
ATOM 776 C C . ILE A 1 103 ? -10.606 -6.259 1.449 1.00 97.56 103 ILE A C 1
ATOM 778 O O . ILE A 1 103 ? -9.493 -6.472 1.934 1.00 97.56 103 ILE A O 1
ATOM 782 N N . ASN A 1 104 ? -11.203 -7.151 0.653 1.00 98.06 104 ASN A N 1
ATOM 783 C CA . ASN A 1 104 ? -10.569 -8.421 0.302 1.00 98.06 104 ASN A CA 1
ATOM 784 C C . ASN A 1 104 ? -9.432 -8.197 -0.699 1.00 98.06 104 ASN A C 1
ATOM 786 O O . ASN A 1 104 ? -8.329 -8.690 -0.459 1.00 98.06 104 ASN A O 1
ATOM 790 N N . GLY A 1 105 ? -9.669 -7.400 -1.746 1.00 98.44 105 GLY A N 1
ATOM 791 C CA . GLY A 1 105 ? -8.630 -6.958 -2.678 1.00 98.44 105 GLY A CA 1
ATOM 792 C C . GLY A 1 105 ? -7.499 -6.225 -1.956 1.00 98.44 105 GLY A C 1
ATOM 793 O O . GLY A 1 105 ? -6.328 -6.555 -2.133 1.00 98.44 105 GLY A O 1
ATOM 794 N N . ALA A 1 106 ? -7.830 -5.328 -1.020 1.00 98.75 106 ALA A N 1
ATOM 795 C CA . ALA A 1 106 ? -6.824 -4.617 -0.229 1.00 98.75 106 ALA A CA 1
ATOM 796 C C . ALA A 1 106 ? -5.926 -5.561 0.589 1.00 98.75 106 ALA A C 1
ATOM 798 O O . ALA A 1 106 ? -4.708 -5.380 0.622 1.00 98.75 106 ALA A O 1
ATOM 799 N N . LYS A 1 107 ? -6.505 -6.587 1.230 1.00 98.50 107 LYS A N 1
ATOM 800 C CA . LYS A 1 107 ? -5.748 -7.600 1.984 1.00 98.50 107 LYS A CA 1
ATOM 801 C C . LYS A 1 107 ? -4.829 -8.414 1.081 1.00 98.50 107 LYS A C 1
ATOM 803 O O . LYS A 1 107 ? -3.656 -8.562 1.409 1.00 98.50 107 LYS A O 1
ATOM 808 N N . GLN A 1 108 ? -5.331 -8.879 -0.061 1.00 98.50 108 GLN A N 1
ATOM 809 C CA . GLN A 1 108 ? -4.535 -9.638 -1.029 1.00 98.50 108 GLN A CA 1
ATOM 810 C C . GLN A 1 108 ? -3.374 -8.801 -1.580 1.00 98.50 108 GLN A C 1
ATOM 812 O O . GLN A 1 108 ? -2.227 -9.250 -1.593 1.00 98.50 108 GLN A O 1
ATOM 817 N N . ALA A 1 109 ? -3.6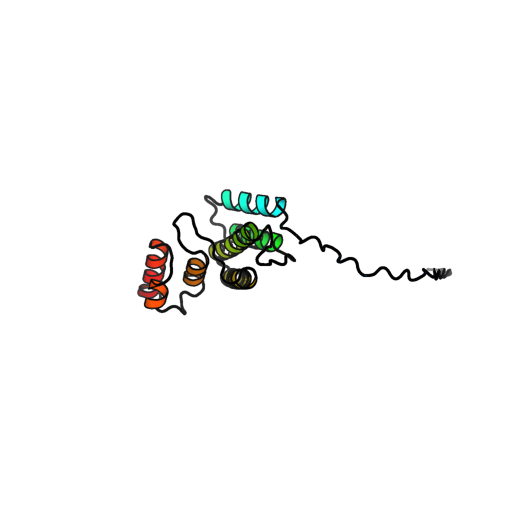41 -7.548 -1.949 1.00 98.62 109 ALA A N 1
ATOM 818 C CA . ALA A 1 109 ? -2.620 -6.614 -2.406 1.00 98.62 109 ALA A CA 1
ATOM 819 C C . ALA A 1 109 ? -1.576 -6.319 -1.310 1.00 98.62 109 ALA A C 1
ATOM 821 O O . ALA A 1 109 ? -0.381 -6.219 -1.601 1.00 98.62 109 ALA A O 1
ATOM 822 N N . PHE A 1 110 ? -1.991 -6.222 -0.042 1.00 98.69 110 PHE A N 1
ATOM 823 C CA . PHE A 1 110 ? -1.081 -5.984 1.081 1.00 98.69 110 PHE A CA 1
ATOM 824 C C . PHE A 1 110 ? -0.219 -7.212 1.404 1.00 98.69 110 PHE A C 1
ATOM 826 O O . PHE A 1 110 ? 0.986 -7.095 1.633 1.00 98.69 110 PHE A O 1
ATOM 833 N N . GLU A 1 111 ? -0.789 -8.413 1.350 1.00 98.31 111 GLU A N 1
ATOM 834 C CA . GLU A 1 111 ? -0.027 -9.662 1.417 1.00 98.31 111 GLU A CA 1
ATOM 835 C C . GLU A 1 111 ? 0.977 -9.761 0.266 1.00 98.31 111 GLU A C 1
ATOM 837 O O . GLU A 1 111 ? 2.146 -10.086 0.492 1.00 98.31 111 GLU A O 1
ATOM 842 N N . SER A 1 112 ? 0.567 -9.386 -0.950 1.00 97.94 112 SER A N 1
ATOM 843 C CA . SER A 1 112 ? 1.473 -9.335 -2.091 1.00 97.94 112 SER A CA 1
ATOM 844 C C . SER A 1 112 ? 2.597 -8.315 -1.900 1.00 97.94 112 SER A C 1
ATOM 846 O O . SER A 1 112 ? 3.714 -8.603 -2.334 1.00 97.94 112 SER A O 1
ATOM 848 N N . PHE A 1 113 ? 2.343 -7.161 -1.272 1.00 98.44 113 PHE A N 1
ATOM 849 C CA . PHE A 1 113 ? 3.389 -6.196 -0.920 1.00 98.44 113 PHE A CA 1
ATOM 850 C C . PHE A 1 113 ? 4.427 -6.841 -0.000 1.00 98.44 113 PHE A C 1
ATOM 852 O O . PHE A 1 113 ? 5.611 -6.864 -0.336 1.00 98.44 113 PHE A O 1
ATOM 859 N N . ARG A 1 114 ? 3.979 -7.438 1.115 1.00 97.69 114 ARG A N 1
ATOM 860 C CA . ARG A 1 114 ? 4.864 -8.090 2.098 1.00 97.69 114 ARG A CA 1
ATOM 861 C C . ARG A 1 114 ? 5.679 -9.229 1.477 1.00 97.69 114 ARG A C 1
ATOM 863 O O . 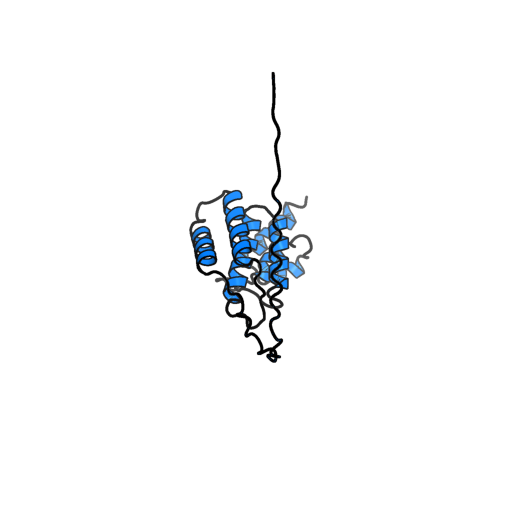ARG A 1 114 ? 6.837 -9.418 1.839 1.00 97.69 114 ARG A O 1
ATOM 870 N N . ALA A 1 115 ? 5.095 -9.966 0.531 1.00 97.06 115 ALA A N 1
ATOM 871 C CA . ALA A 1 115 ? 5.767 -11.058 -0.168 1.00 97.06 115 ALA A CA 1
ATOM 872 C C . ALA A 1 115 ? 6.800 -10.574 -1.204 1.00 97.06 115 ALA A C 1
ATOM 874 O O . ALA A 1 11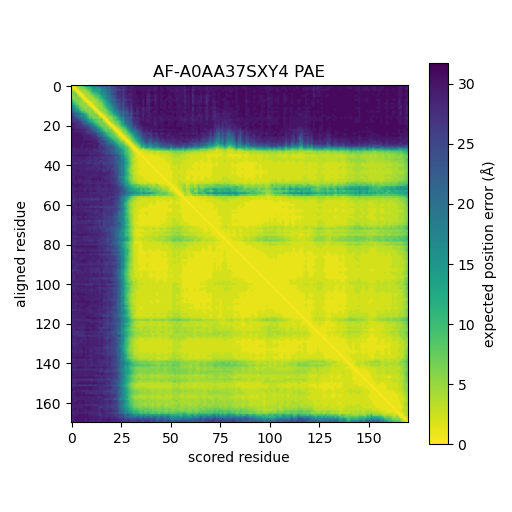5 ? 7.892 -11.136 -1.286 1.00 97.06 115 ALA A O 1
ATOM 875 N N . LYS A 1 116 ? 6.472 -9.545 -2.000 1.00 96.19 116 LYS A N 1
ATOM 876 C CA . LYS A 1 116 ? 7.366 -8.985 -3.034 1.00 96.19 116 LYS A CA 1
ATOM 877 C C . LYS A 1 116 ? 8.514 -8.169 -2.428 1.00 96.19 116 LYS A C 1
ATOM 879 O O . LYS A 1 116 ? 9.619 -8.187 -2.966 1.00 96.19 116 LYS A O 1
ATOM 884 N N . PHE A 1 117 ? 8.259 -7.478 -1.316 1.00 96.62 117 PHE A N 1
ATOM 885 C CA . PHE A 1 117 ? 9.179 -6.527 -0.687 1.00 96.62 117 PHE A CA 1
ATOM 886 C C . PHE A 1 117 ? 9.372 -6.849 0.805 1.00 96.62 117 PHE A C 1
ATOM 888 O O . PHE A 1 117 ? 8.970 -6.074 1.674 1.00 96.62 117 PHE A O 1
ATOM 895 N N . PRO A 1 118 ? 9.975 -8.005 1.138 1.00 95.19 118 PRO A N 1
ATOM 896 C CA . PRO A 1 118 ? 10.114 -8.426 2.526 1.00 95.19 118 PRO A CA 1
ATOM 897 C C . PRO A 1 118 ? 10.971 -7.433 3.315 1.00 95.19 118 PRO A C 1
ATOM 899 O O . PRO A 1 118 ? 12.033 -7.020 2.846 1.00 95.19 118 PRO A O 1
ATOM 902 N N . LEU A 1 119 ? 10.518 -7.095 4.529 1.00 91.94 119 LEU A N 1
ATOM 903 C CA . LEU A 1 119 ? 11.187 -6.173 5.463 1.00 91.94 119 LEU A CA 1
ATOM 904 C C . LEU A 1 119 ? 11.392 -4.746 4.923 1.00 91.94 119 LEU A C 1
ATOM 906 O O . LEU A 1 119 ? 12.178 -3.988 5.487 1.00 91.94 119 LEU A O 1
ATOM 910 N N . GLN A 1 120 ? 10.709 -4.385 3.838 1.00 95.69 120 GLN A N 1
ATOM 911 C CA . GLN A 1 120 ? 10.726 -3.037 3.287 1.00 95.69 120 GLN A CA 1
ATOM 912 C C . GLN A 1 120 ? 9.413 -2.330 3.600 1.00 95.69 120 GLN A C 1
ATOM 914 O O . GLN A 1 120 ? 8.359 -2.954 3.713 1.00 95.69 120 GLN A O 1
ATOM 919 N N . ASP A 1 121 ? 9.494 -1.012 3.706 1.00 97.31 121 ASP A N 1
ATOM 920 C CA . ASP A 1 121 ? 8.359 -0.156 4.000 1.00 97.31 121 ASP A CA 1
ATOM 921 C C . ASP A 1 121 ? 8.452 1.134 3.185 1.00 97.31 121 ASP A C 1
ATOM 923 O O . ASP A 1 121 ? 9.549 1.584 2.838 1.00 97.31 121 ASP A O 1
ATOM 927 N N . LEU A 1 122 ? 7.297 1.711 2.861 1.00 97.25 122 LEU A N 1
ATOM 928 C CA . LEU A 1 122 ? 7.222 3.065 2.330 1.00 97.25 122 LEU A CA 1
ATOM 929 C C . LEU A 1 122 ? 6.940 4.022 3.476 1.00 97.25 122 LEU A C 1
ATOM 931 O O . LEU A 1 122 ? 6.109 3.755 4.338 1.00 97.25 122 LEU A O 1
ATOM 935 N N . VAL A 1 123 ? 7.600 5.169 3.430 1.00 96.50 123 VAL A N 1
ATOM 936 C CA . VAL A 1 123 ? 7.374 6.248 4.382 1.00 96.50 123 VAL A CA 1
ATOM 937 C C . VAL A 1 123 ? 6.570 7.330 3.677 1.00 96.50 123 VAL A C 1
ATOM 939 O O . VAL A 1 123 ? 6.971 7.817 2.616 1.00 96.50 123 VAL A O 1
ATOM 942 N N . TYR A 1 124 ? 5.419 7.678 4.242 1.00 94.56 124 TYR A N 1
ATOM 943 C CA . TYR A 1 124 ? 4.601 8.782 3.755 1.00 94.56 124 TYR A CA 1
ATOM 944 C C . TYR A 1 124 ? 5.268 10.136 4.030 1.00 94.56 124 TYR A C 1
ATOM 946 O O . TYR A 1 124 ? 6.242 10.243 4.774 1.00 94.56 124 TYR A O 1
ATOM 954 N N . ALA A 1 125 ? 4.731 11.205 3.435 1.00 93.94 125 ALA A N 1
ATOM 955 C CA . ALA A 1 125 ? 5.262 12.558 3.618 1.00 93.94 125 ALA A CA 1
ATOM 956 C C . ALA A 1 125 ? 5.204 13.046 5.080 1.00 93.94 125 ALA A C 1
ATOM 958 O O . ALA A 1 125 ? 5.991 13.906 5.465 1.00 93.94 125 ALA A O 1
ATOM 959 N N . ASP A 1 126 ? 4.300 12.489 5.889 1.00 94.31 126 ASP A N 1
ATOM 960 C CA . ASP A 1 126 ? 4.178 12.747 7.327 1.00 94.31 126 ASP A CA 1
ATOM 961 C C . ASP A 1 126 ? 5.041 11.805 8.191 1.00 94.31 126 ASP A C 1
ATOM 963 O O . ASP A 1 126 ? 4.872 11.751 9.405 1.00 94.31 126 ASP A O 1
ATOM 967 N N . PHE A 1 127 ? 5.983 11.080 7.576 1.00 96.06 127 PHE A N 1
ATOM 968 C CA . PHE A 1 127 ? 6.885 10.109 8.207 1.00 96.06 127 PHE A CA 1
ATOM 969 C C . PHE A 1 127 ? 6.211 8.861 8.792 1.00 96.06 127 PHE A C 1
ATOM 971 O O . PHE A 1 127 ? 6.869 8.058 9.463 1.00 96.06 127 PHE A O 1
ATOM 978 N N . THR A 1 128 ? 4.926 8.652 8.507 1.00 97.44 128 THR A N 1
ATOM 979 C CA . THR A 1 128 ? 4.217 7.442 8.926 1.00 97.44 128 THR A CA 1
ATOM 980 C C . THR A 1 128 ? 4.527 6.268 7.999 1.00 97.44 128 THR A C 1
ATOM 982 O O . THR A 1 128 ? 4.897 6.435 6.833 1.00 97.44 128 THR A O 1
ATOM 985 N N . SER A 1 129 ? 4.416 5.060 8.546 1.00 98.31 129 SER A N 1
ATOM 986 C CA . SER A 1 129 ? 4.709 3.807 7.856 1.00 98.31 129 SER A CA 1
ATOM 987 C C . SER A 1 129 ? 3.511 3.353 7.023 1.00 98.31 129 SER A C 1
ATOM 989 O O . SER A 1 129 ? 2.375 3.305 7.511 1.00 98.31 129 SER A O 1
ATOM 991 N N . PHE A 1 130 ? 3.753 2.969 5.768 1.00 98.31 130 PHE A N 1
ATOM 992 C CA . PHE A 1 130 ? 2.739 2.340 4.926 1.00 98.31 130 PHE A CA 1
ATOM 993 C C . PHE A 1 130 ? 2.312 0.990 5.496 1.00 98.31 130 PHE A C 1
ATOM 995 O O . PHE A 1 130 ? 1.112 0.732 5.607 1.00 98.31 130 PHE A O 1
ATOM 1002 N N . VAL A 1 131 ? 3.271 0.140 5.872 1.00 98.31 131 VAL A N 1
ATOM 1003 C CA . VAL A 1 131 ? 2.992 -1.193 6.421 1.00 98.31 131 VAL A CA 1
ATOM 1004 C C . VAL A 1 131 ? 2.161 -1.094 7.697 1.00 98.31 131 VAL A C 1
ATOM 1006 O O . VAL A 1 131 ? 1.159 -1.804 7.825 1.00 98.31 131 VAL A O 1
ATOM 1009 N N . ASP A 1 132 ? 2.506 -0.186 8.607 1.00 98.19 132 ASP A N 1
ATOM 1010 C CA . ASP A 1 132 ? 1.747 0.022 9.839 1.00 98.19 132 ASP A CA 1
ATOM 1011 C C . ASP A 1 132 ? 0.360 0.606 9.554 1.00 98.19 132 ASP A C 1
ATOM 1013 O O . ASP A 1 132 ? -0.626 0.167 10.145 1.00 98.19 132 ASP A O 1
ATOM 1017 N N . THR A 1 133 ? 0.252 1.540 8.606 1.00 98.00 133 THR A N 1
ATOM 1018 C CA . THR A 1 133 ? -1.032 2.127 8.189 1.00 98.00 133 THR A CA 1
ATOM 1019 C C . THR A 1 133 ? -1.961 1.074 7.587 1.00 98.00 133 THR A C 1
ATOM 1021 O O . THR A 1 133 ? -3.126 0.972 7.979 1.00 98.00 133 THR A O 1
ATOM 1024 N N . ALA A 1 134 ? -1.459 0.246 6.671 1.00 98.12 134 ALA A N 1
ATOM 1025 C CA . ALA A 1 134 ? -2.223 -0.838 6.064 1.00 98.12 134 ALA A CA 1
ATOM 1026 C C . ALA A 1 134 ? -2.623 -1.895 7.106 1.00 98.12 134 ALA A C 1
ATOM 1028 O O . ALA A 1 134 ? -3.770 -2.340 7.117 1.00 98.12 134 ALA A O 1
ATOM 1029 N N . THR A 1 135 ? -1.725 -2.229 8.037 1.00 97.69 135 THR A N 1
ATOM 1030 C CA . THR A 1 135 ? -2.018 -3.127 9.166 1.00 97.69 135 THR A CA 1
ATOM 1031 C C . THR A 1 135 ? -3.132 -2.552 10.044 1.00 97.69 135 THR A C 1
ATOM 1033 O O . THR A 1 135 ? -4.114 -3.234 10.339 1.00 97.69 135 THR A O 1
ATOM 1036 N N . ALA A 1 136 ? -3.035 -1.272 10.408 1.00 96.50 136 ALA A N 1
ATOM 1037 C CA . ALA A 1 136 ? -4.032 -0.586 11.220 1.00 96.50 136 ALA A CA 1
ATOM 1038 C C . ALA A 1 136 ? -5.407 -0.530 10.546 1.00 96.50 136 ALA A C 1
ATOM 1040 O O . ALA A 1 136 ? -6.409 -0.608 11.246 1.00 96.50 136 ALA A O 1
ATOM 1041 N N . LEU A 1 137 ? -5.474 -0.412 9.217 1.00 95.31 137 LEU A N 1
ATOM 1042 C CA . LEU A 1 137 ? -6.731 -0.371 8.464 1.00 95.31 137 LEU A CA 1
ATOM 1043 C C . LEU A 1 137 ? -7.343 -1.763 8.252 1.00 95.31 137 LEU A C 1
ATOM 1045 O O . LEU A 1 137 ? -8.542 -1.953 8.464 1.00 95.31 137 LEU A O 1
ATOM 1049 N N . LEU A 1 138 ? -6.534 -2.738 7.834 1.00 96.56 138 LEU A N 1
ATOM 1050 C CA . LEU A 1 138 ? -7.007 -4.040 7.344 1.00 96.56 138 LEU A CA 1
ATOM 1051 C C . LEU A 1 138 ? -7.100 -5.108 8.436 1.00 96.56 138 LEU A C 1
ATOM 1053 O O . LEU A 1 138 ? -7.890 -6.050 8.318 1.00 96.56 138 LEU A O 1
ATOM 1057 N N . GLU A 1 139 ? -6.312 -4.955 9.498 1.00 94.50 139 GLU A N 1
ATOM 1058 C CA . GLU A 1 139 ? -6.198 -5.906 10.605 1.00 94.50 139 GLU A CA 1
ATOM 1059 C C . GLU A 1 139 ? -6.687 -5.287 11.933 1.00 94.50 139 GLU A C 1
ATOM 1061 O O . GLU A 1 139 ? -6.491 -5.840 13.010 1.00 94.50 139 GLU A O 1
ATOM 1066 N N . LYS A 1 140 ? -7.401 -4.150 11.894 1.00 87.94 140 LYS A N 1
ATOM 1067 C CA . LYS A 1 140 ? -7.814 -3.384 13.090 1.00 87.94 140 LYS A CA 1
ATOM 1068 C C . LYS A 1 140 ? -8.493 -4.201 14.190 1.00 87.94 140 LYS A C 1
ATOM 1070 O O . LYS A 1 140 ? -8.341 -3.884 15.372 1.00 87.94 140 LYS A O 1
ATOM 1075 N N . ASP A 1 141 ? -9.265 -5.217 13.806 1.00 87.69 141 ASP A N 1
ATOM 1076 C CA . ASP A 1 141 ? -10.057 -6.041 14.718 1.00 87.69 141 ASP A CA 1
ATOM 1077 C C . ASP A 1 141 ? -9.238 -7.133 15.424 1.00 87.69 141 ASP A C 1
ATOM 1079 O O . ASP A 1 141 ? -9.691 -7.631 16.454 1.00 87.69 141 ASP A O 1
ATOM 1083 N N . SER A 1 142 ? -8.038 -7.465 14.929 1.00 90.00 142 SER A N 1
ATOM 1084 C CA . SER A 1 142 ? -7.089 -8.362 15.607 1.00 90.00 142 SER A CA 1
ATOM 1085 C C . SER A 1 142 ? -6.107 -7.613 16.516 1.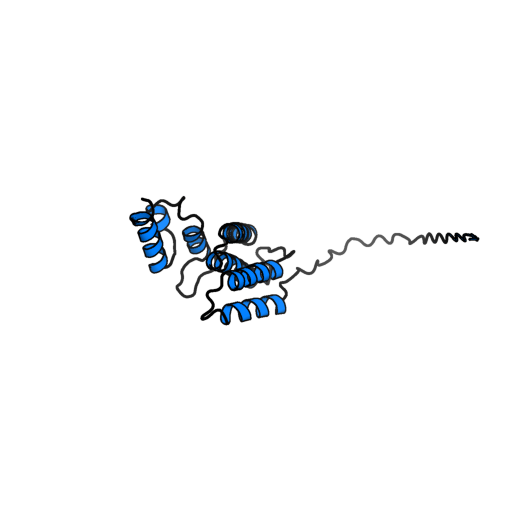00 90.00 142 SER A C 1
ATOM 1087 O O . SER A 1 142 ? -5.512 -8.216 17.407 1.00 90.00 142 SER A O 1
ATOM 1089 N N . LEU A 1 143 ? -5.956 -6.297 16.335 1.00 91.12 143 LEU A N 1
ATOM 1090 C CA . LEU A 1 143 ? -5.053 -5.471 17.134 1.00 91.12 143 LEU A CA 1
ATOM 1091 C C . LEU A 1 143 ? -5.664 -5.101 18.494 1.00 91.12 143 LEU A C 1
ATOM 1093 O O . LEU A 1 143 ? -6.726 -4.473 18.576 1.00 91.12 143 LEU A O 1
ATOM 1097 N N . SER A 1 144 ? -4.943 -5.385 19.577 1.00 90.38 144 SER A N 1
ATOM 1098 C CA . SER A 1 144 ? -5.204 -4.778 20.889 1.00 90.38 144 SER A CA 1
ATOM 1099 C C . SER A 1 144 ? -4.938 -3.266 20.871 1.00 90.38 144 SER A C 1
ATOM 1101 O O . SER A 1 144 ? -4.221 -2.756 20.007 1.00 90.38 144 SER A O 1
ATOM 1103 N N . SER A 1 145 ? -5.472 -2.527 21.849 1.00 87.69 145 SER A N 1
ATOM 1104 C CA . SER A 1 145 ? -5.202 -1.085 21.981 1.00 87.69 145 SER A CA 1
ATOM 1105 C C . SER A 1 145 ? -3.710 -0.784 22.150 1.00 87.69 145 SER A C 1
ATOM 1107 O O . SER A 1 145 ? -3.224 0.199 21.605 1.00 87.69 145 SER A O 1
ATOM 1109 N N . HIS A 1 146 ? -2.970 -1.652 22.850 1.00 90.69 146 HIS A N 1
ATOM 1110 C CA . HIS A 1 146 ? -1.521 -1.518 23.002 1.00 90.69 146 HIS A CA 1
ATOM 1111 C C . HIS A 1 146 ? -0.780 -1.750 21.679 1.00 90.69 146 HIS A C 1
ATOM 1113 O O . HIS A 1 146 ? 0.093 -0.968 21.324 1.00 90.69 146 HIS A O 1
ATOM 1119 N N . GLN A 1 147 ? -1.138 -2.790 20.916 1.00 94.06 147 GLN A N 1
ATOM 1120 C CA . GLN A 1 147 ? -0.530 -3.025 19.599 1.00 94.06 147 GLN A CA 1
ATOM 1121 C C . GLN A 1 147 ? -0.807 -1.863 18.644 1.00 94.06 147 GLN A C 1
ATOM 1123 O O . GLN A 1 147 ? 0.115 -1.393 17.991 1.00 94.06 147 GLN A O 1
ATOM 1128 N N . LEU A 1 148 ? -2.040 -1.344 18.627 1.00 93.06 148 LEU A N 1
ATOM 1129 C CA . LEU A 1 148 ? -2.386 -0.150 17.855 1.00 93.06 148 LEU A CA 1
ATOM 1130 C C . LEU A 1 148 ? -1.565 1.072 18.300 1.00 93.06 148 LEU A C 1
ATOM 1132 O O . LEU A 1 148 ? -1.141 1.852 17.455 1.00 93.06 148 LEU A O 1
ATOM 1136 N N . ALA A 1 149 ? -1.308 1.232 19.605 1.00 91.88 149 ALA A N 1
ATOM 1137 C CA . ALA A 1 149 ? -0.483 2.314 20.144 1.00 91.88 149 ALA A CA 1
ATOM 1138 C C . ALA A 1 149 ? 0.972 2.279 19.634 1.00 91.88 149 ALA A C 1
ATOM 1140 O O . ALA A 1 149 ? 1.591 3.331 19.511 1.00 91.88 149 ALA A O 1
ATOM 1141 N N . MET A 1 150 ? 1.499 1.100 19.296 1.00 95.94 150 MET A N 1
ATOM 1142 C CA . MET A 1 150 ? 2.885 0.921 18.842 1.00 95.94 150 MET A CA 1
ATOM 1143 C C . MET A 1 150 ? 3.102 1.122 17.343 1.00 95.94 150 MET A C 1
ATOM 1145 O O . MET A 1 150 ? 4.249 1.215 16.919 1.00 95.94 150 MET A O 1
ATOM 1149 N N . LEU A 1 151 ? 2.034 1.208 16.553 1.00 97.19 151 LEU A N 1
ATOM 1150 C CA . LEU A 1 151 ? 2.137 1.441 15.115 1.00 97.19 151 LEU A CA 1
ATOM 1151 C C . LEU A 1 151 ? 2.560 2.887 14.811 1.00 97.19 151 LEU A C 1
ATOM 1153 O O . LEU A 1 151 ? 2.033 3.828 15.418 1.00 97.19 151 LEU A O 1
ATOM 1157 N N . ASN A 1 152 ? 3.460 3.069 13.841 1.00 98.00 152 ASN A N 1
ATOM 1158 C CA . ASN A 1 152 ? 3.835 4.368 13.282 1.00 98.00 152 ASN A CA 1
ATOM 1159 C C . ASN A 1 152 ? 2.792 4.823 12.248 1.00 98.00 152 ASN A C 1
ATOM 1161 O O . ASN A 1 152 ? 3.006 4.757 11.037 1.00 98.00 152 ASN A O 1
ATOM 1165 N N . ILE A 1 153 ? 1.636 5.253 12.747 1.00 97.69 153 ILE A N 1
ATOM 1166 C CA . ILE A 1 153 ? 0.499 5.728 11.951 1.00 97.69 153 ILE A CA 1
ATOM 1167 C C . ILE A 1 153 ? 0.137 7.161 12.309 1.00 97.69 153 ILE A C 1
ATOM 1169 O O . ILE A 1 153 ? 0.411 7.620 13.420 1.00 97.69 153 ILE A O 1
ATOM 1173 N N . ASN A 1 154 ? -0.557 7.814 11.382 1.00 96.50 154 ASN A N 1
ATOM 1174 C CA . ASN A 1 154 ? -1.101 9.148 11.568 1.00 96.50 154 ASN A CA 1
ATOM 1175 C C . ASN A 1 154 ? -2.063 9.206 12.776 1.00 96.50 154 ASN A C 1
ATOM 1177 O O . ASN A 1 154 ? -2.864 8.289 12.997 1.00 96.50 154 ASN A O 1
ATOM 1181 N N . ASP A 1 155 ? -1.991 10.287 13.553 1.00 94.44 155 ASP A N 1
ATOM 1182 C CA . ASP A 1 155 ? -2.773 10.444 14.783 1.00 94.44 155 ASP A CA 1
ATOM 1183 C C . ASP A 1 155 ? -4.282 10.535 14.529 1.00 94.44 155 ASP A C 1
ATOM 1185 O O . ASP A 1 155 ? -5.062 9.980 15.310 1.00 94.44 155 ASP A O 1
ATOM 1189 N N . ASP A 1 156 ? -4.706 11.130 13.412 1.00 95.44 156 ASP A N 1
ATOM 1190 C CA . ASP A 1 156 ? -6.122 11.197 13.038 1.00 95.44 156 ASP A CA 1
ATOM 1191 C C . ASP A 1 156 ? -6.664 9.799 12.721 1.00 95.44 156 ASP A C 1
ATOM 1193 O O . ASP A 1 156 ? -7.754 9.424 13.166 1.00 95.44 156 ASP A O 1
ATOM 1197 N N . LEU A 1 157 ? -5.873 8.976 12.022 1.00 94.88 157 LEU A N 1
ATOM 1198 C CA . LEU A 1 157 ? -6.227 7.580 11.756 1.00 94.88 157 LEU A CA 1
ATOM 1199 C C . LEU A 1 157 ? -6.339 6.781 13.061 1.00 94.88 157 LEU A C 1
ATOM 1201 O O . LEU A 1 157 ? -7.297 6.028 13.258 1.00 94.88 157 LEU A O 1
ATOM 1205 N N . ARG A 1 158 ? -5.378 6.953 13.973 1.00 94.69 158 ARG A N 1
ATOM 1206 C CA . ARG A 1 158 ? -5.390 6.294 15.285 1.00 94.69 158 ARG A CA 1
ATOM 1207 C C . ARG A 1 158 ? -6.636 6.676 16.085 1.00 94.69 158 ARG A C 1
ATOM 1209 O O . ARG A 1 158 ? -7.305 5.794 16.634 1.00 94.69 158 ARG A O 1
ATOM 1216 N N . ALA A 1 159 ? -6.957 7.968 16.132 1.00 93.31 159 ALA A N 1
ATOM 1217 C CA . ALA A 1 159 ? -8.134 8.488 16.814 1.00 93.31 159 ALA A CA 1
ATOM 1218 C C . ALA A 1 159 ? -9.427 7.916 16.217 1.00 93.31 159 ALA A C 1
ATOM 1220 O O . ALA A 1 159 ? -10.308 7.481 16.964 1.00 93.31 159 ALA A O 1
ATOM 1221 N N . GLU A 1 160 ? -9.520 7.831 14.888 1.00 93.50 160 GLU A N 1
ATOM 1222 C CA . GLU A 1 160 ? -10.684 7.265 14.209 1.00 93.50 160 GLU A CA 1
ATOM 1223 C C . GLU A 1 160 ? -10.858 5.771 14.511 1.00 93.50 160 GLU A C 1
ATOM 1225 O O . GLU A 1 160 ? -11.951 5.344 14.887 1.00 93.50 160 GLU A O 1
ATOM 1230 N N . ILE A 1 161 ? -9.791 4.966 14.456 1.00 92.50 161 ILE A N 1
ATOM 1231 C CA . ILE A 1 161 ? -9.867 3.539 14.816 1.00 92.50 161 ILE A CA 1
ATOM 1232 C C . ILE A 1 161 ? -10.325 3.373 16.272 1.00 92.50 161 ILE A C 1
ATOM 1234 O O . ILE A 1 161 ? -11.184 2.534 16.567 1.00 92.50 161 ILE A O 1
ATOM 1238 N N . GLN A 1 162 ? -9.795 4.184 17.192 1.00 89.88 162 GLN A N 1
ATOM 1239 C CA . GLN A 1 162 ? -10.183 4.135 18.602 1.00 89.88 162 GLN A CA 1
ATOM 1240 C C . GLN A 1 162 ? -11.650 4.546 18.809 1.00 89.88 162 GLN A C 1
ATOM 1242 O O . GLN A 1 162 ? -12.368 3.911 19.595 1.00 89.88 162 GLN A O 1
ATOM 1247 N N . ARG A 1 163 ? -12.125 5.562 18.077 1.00 91.00 163 ARG A N 1
ATOM 1248 C CA . ARG A 1 163 ? -13.535 5.971 18.062 1.00 91.00 163 ARG A CA 1
ATOM 1249 C C . ARG A 1 163 ? -14.419 4.819 17.589 1.00 91.00 163 ARG A C 1
ATOM 1251 O O . ARG A 1 163 ? -15.378 4.472 18.278 1.00 91.00 163 ARG A O 1
ATOM 1258 N N . GLN A 1 164 ? -14.082 4.174 16.474 1.00 89.75 164 GLN A N 1
ATOM 1259 C CA . GLN A 1 164 ? -14.850 3.038 15.957 1.00 89.75 164 GLN A CA 1
ATOM 1260 C C . GLN A 1 164 ? -14.902 1.876 16.959 1.00 89.75 164 GLN A C 1
ATOM 1262 O O . GLN A 1 164 ? -15.983 1.352 17.227 1.00 89.75 164 GLN A O 1
ATOM 1267 N N . LYS A 1 165 ? -13.768 1.511 17.574 1.00 84.94 165 LYS A N 1
ATOM 1268 C CA . LYS A 1 165 ? -13.714 0.440 18.586 1.00 84.94 165 LYS A CA 1
ATOM 1269 C C . LYS A 1 165 ? -14.588 0.729 19.806 1.00 84.94 165 LYS A C 1
ATOM 1271 O O . LYS A 1 165 ? -15.217 -0.187 20.322 1.00 84.94 165 LYS A O 1
ATOM 1276 N N . THR A 1 166 ? -14.630 1.983 20.250 1.00 85.50 166 THR A N 1
ATOM 1277 C CA . THR A 1 166 ? -15.368 2.385 21.458 1.00 85.50 166 THR A CA 1
ATOM 1278 C C . THR A 1 166 ? -16.872 2.501 21.205 1.00 85.50 166 THR A C 1
ATOM 1280 O O . THR A 1 166 ? -17.674 2.097 22.044 1.00 85.50 166 THR A O 1
ATOM 1283 N N . TRP A 1 167 ? -17.264 3.060 20.056 1.00 85.81 167 TRP A N 1
ATOM 1284 C CA . TRP A 1 167 ? -18.644 3.499 19.822 1.00 85.81 167 TRP A CA 1
ATOM 1285 C C . TRP A 1 167 ? -19.443 2.610 18.865 1.00 85.81 167 TRP A C 1
ATOM 1287 O O . TRP A 1 167 ? -20.666 2.587 18.971 1.00 85.81 167 TRP A O 1
ATOM 1297 N N . LEU A 1 168 ? -18.790 1.886 17.948 1.00 76.81 168 LEU A N 1
ATOM 1298 C CA . LEU A 1 168 ? -19.469 1.107 16.898 1.00 76.81 168 LEU A CA 1
ATOM 1299 C C . LEU A 1 168 ? -19.476 -0.409 17.148 1.00 76.81 168 LEU A C 1
ATOM 1301 O O . LEU A 1 168 ? -20.185 -1.122 16.450 1.00 76.81 168 LEU A O 1
ATOM 1305 N N . ARG A 1 169 ? -18.730 -0.917 18.141 1.00 63.09 169 ARG A N 1
ATOM 1306 C CA . ARG A 1 169 ? -18.811 -2.323 18.596 1.00 63.09 169 ARG A CA 1
ATOM 1307 C C . ARG A 1 169 ? -19.818 -2.493 19.746 1.00 63.09 169 ARG A C 1
ATOM 1309 O O . ARG A 1 169 ? -19.475 -3.075 20.774 1.00 63.09 169 ARG A O 1
ATOM 1316 N N . LYS A 1 170 ? -21.030 -1.954 19.582 1.00 48.94 170 LYS A N 1
ATOM 1317 C CA . LYS A 1 170 ? -22.193 -2.274 20.426 1.00 48.94 170 LYS A CA 1
ATOM 1318 C C . LYS A 1 170 ? -23.126 -3.227 19.702 1.00 48.94 170 LYS A C 1
ATOM 1320 O O . LYS A 1 170 ? -23.327 -3.013 18.489 1.00 48.94 170 LYS A O 1
#

Radius of gyration: 26.07 Å; Cα contacts (8 Å, |Δi|>4): 150; chains: 1; bounding box: 61×50×79 Å

Nearest PDB structures (foldseek):
  1ihg-assembly1_A  TM=4.424E-01  e=4.784E-02  Bos taurus
  5l0y-assembly7_G  TM=5.140E-01  e=2.128E-01  Thermochaetoides thermophila DSM 1495
  2fbn-assembly1_B  TM=5.034E-01  e=5.375E-01  Plasmodium falciparum
  7v1k-assembly1_A-2  TM=4.960E-01  e=1.584E+00  Homo sapiens
  5l9t-assembly1_Y  TM=3.907E-01  e=1.756E+00  Homo sapiens

Organism: NCBI:txid1431249

Secondary structure (DSSP, 8-state):
-------------------------------------HHHHHHHHHHHHT-TT---HHHHHHHHHHHHHHTTT----TT-TTHHHHHHHHHHHHHHHHHHT-HHHHHHHHHHHHHHSTT---B-TTS-BHHHHHHHHHSTTT--HHHHHHS---HHHHHHHHHHHHHT--

pLDDT: mean 86.57, std 18.02, range [37.94, 98.81]

Solvent-accessible surface area (backbone atoms only — not comparable to full-atom values): 10401 Å² total; per-residue (Å²): 134,81,88,80,87,88,82,88,84,89,81,90,80,88,78,84,78,88,74,82,83,74,85,69,73,83,66,80,71,78,73,74,78,69,71,66,53,60,68,52,50,52,53,40,51,55,51,59,72,63,41,77,93,63,83,54,34,69,60,30,37,51,47,14,55,50,26,49,57,47,50,62,95,53,80,68,50,103,82,40,90,50,47,70,60,52,50,51,32,36,51,49,18,20,52,20,14,51,70,30,66,39,57,66,58,17,49,53,36,46,53,48,39,50,68,57,41,66,99,61,75,52,68,46,99,86,71,26,35,44,61,40,40,51,44,55,70,78,44,48,89,79,48,50,72,67,60,57,69,70,43,52,48,55,67,69,59,52,51,49,54,53,49,45,63,74,69,66,74,117